Protein AF-A0A832K5A5-F1 (afdb_monomer)

Sequence (111 aa):
MRQILLSDYYKDFYDEEEMHEKKTRLNAFLITLAITGALLCPGLLYLNQQVQYARLNYRLNSLKETQEKLENENKYLQARKNYLSSLERIESIARKQLGMVPAEKVILLPE

Radius of gyration: 45.64 Å; Cα contacts (8 Å, |Δi|>4): 10; chains: 1; bounding box: 87×17×128 Å

Mean predicted aligned error: 17.26 Å

pLDDT: mean 76.06, std 10.3, range [53.75, 93.06]

Secondary structure (DSSP, 8-state):
--SHHHHHHHHHHHHHHHHHHHHHHHHHHHHHHHHHHHHHHHHHHHHHHHHHHHHHHHHHHHHHHHHHHHHHHHHHHHHHHHHHT-HHHHHHHHHHTS-PPPPS-------

Solvent-accessible surface area (backbone atoms only — not comparable to full-atom values): 6398 Å² total; per-residue (Å²): 145,78,71,69,64,58,56,56,55,51,47,56,55,52,54,50,52,54,51,53,52,50,53,52,52,51,50,52,52,51,51,53,49,48,54,53,46,64,66,50,48,58,58,56,52,51,55,54,51,53,58,53,52,51,58,52,50,53,53,51,51,55,50,51,54,50,50,53,51,52,52,51,50,50,53,49,50,51,52,51,48,51,53,69,68,26,64,68,51,53,51,46,43,36,38,74,74,66,66,50,72,86,76,93,71,88,80,82,77,82,132

Foldseek 3Di:
DPPVVPVVVVVVVVVVVVVVVVVVVVVVVVVVVVVVCVVVVVVVVVVVVVVVVVVVVVVVVVVVVVVVVVVVVVVVVVVVVCVVPPPVVVVCCCCPVVVDDDDPDDDDDDD

Structure (mmCIF, N/CA/C/O backbone):
data_AF-A0A832K5A5-F1
#
_entry.id   AF-A0A832K5A5-F1
#
loop_
_atom_site.group_PDB
_atom_site.id
_atom_site.type_symbol
_atom_site.label_atom_id
_atom_site.label_alt_id
_atom_site.label_comp_id
_atom_site.label_asym_id
_atom_site.label_entity_id
_atom_site.label_seq_id
_atom_site.pdbx_PDB_ins_code
_atom_site.Cartn_x
_atom_site.Cartn_y
_atom_site.Cartn_z
_atom_site.occupancy
_atom_site.B_iso_or_equiv
_atom_site.auth_seq_id
_atom_site.auth_comp_id
_atom_site.auth_asym_id
_atom_site.auth_atom_id
_atom_site.pdbx_PDB_model_num
ATOM 1 N N . MET A 1 1 ? 59.545 -5.110 -65.664 1.00 55.19 1 MET A N 1
ATOM 2 C CA . MET A 1 1 ? 59.509 -5.009 -64.186 1.00 55.19 1 MET A CA 1
ATOM 3 C C . MET A 1 1 ? 58.671 -3.794 -63.734 1.00 55.19 1 MET A C 1
ATOM 5 O O . MET A 1 1 ? 59.156 -2.965 -62.981 1.00 55.19 1 MET A O 1
ATOM 9 N N . ARG A 1 2 ? 57.428 -3.624 -64.235 1.00 53.75 2 ARG A N 1
ATOM 10 C CA . ARG A 1 2 ? 56.608 -2.419 -63.948 1.00 53.75 2 ARG A CA 1
ATOM 11 C C . ARG A 1 2 ? 55.080 -2.618 -63.998 1.00 53.75 2 ARG A C 1
ATOM 13 O O . ARG A 1 2 ? 54.355 -1.639 -64.075 1.00 53.75 2 ARG A O 1
ATOM 20 N N . GLN A 1 3 ? 54.594 -3.863 -63.970 1.00 57.41 3 GLN A N 1
ATOM 21 C CA . GLN A 1 3 ? 53.149 -4.166 -63.950 1.00 57.41 3 GLN A CA 1
ATOM 22 C C . GLN A 1 3 ? 52.618 -4.529 -62.555 1.00 57.41 3 GLN A C 1
ATOM 24 O O . GLN A 1 3 ? 51.418 -4.468 -62.337 1.00 57.41 3 GLN A O 1
ATOM 29 N N . ILE A 1 4 ? 53.502 -4.831 -61.599 1.00 59.78 4 ILE A N 1
ATOM 30 C CA . ILE A 1 4 ? 53.116 -5.245 -60.239 1.00 59.78 4 ILE A CA 1
ATOM 31 C C . ILE A 1 4 ? 52.618 -4.045 -59.407 1.00 59.78 4 ILE A C 1
ATOM 33 O O . ILE A 1 4 ? 51.741 -4.188 -58.572 1.00 59.78 4 ILE A O 1
ATOM 37 N N . LEU A 1 5 ? 53.093 -2.828 -59.695 1.00 64.06 5 LEU A N 1
ATOM 38 C CA . LEU A 1 5 ? 52.734 -1.643 -58.903 1.00 64.06 5 LEU A CA 1
ATOM 39 C C . LEU A 1 5 ? 51.306 -1.140 -59.138 1.00 64.06 5 LEU A C 1
ATOM 41 O O . LEU A 1 5 ? 50.759 -0.474 -58.268 1.00 64.06 5 LEU A O 1
ATOM 45 N N . LEU A 1 6 ? 50.709 -1.416 -60.302 1.00 62.41 6 LEU A N 1
ATOM 46 C CA . LEU A 1 6 ? 49.390 -0.866 -60.610 1.00 62.41 6 LEU A CA 1
ATOM 47 C C . LEU A 1 6 ? 48.264 -1.697 -59.986 1.00 62.41 6 LEU A C 1
ATOM 49 O O . LEU A 1 6 ? 47.285 -1.112 -59.544 1.00 62.41 6 LEU A O 1
ATOM 53 N N . SER A 1 7 ? 48.395 -3.032 -59.925 1.00 68.81 7 SER A N 1
ATOM 54 C CA . SER A 1 7 ? 47.356 -3.882 -59.324 1.00 68.81 7 SER A CA 1
ATOM 55 C C . SER A 1 7 ? 47.294 -3.726 -57.813 1.00 68.81 7 SER A C 1
ATOM 57 O O . SER A 1 7 ? 46.199 -3.671 -57.267 1.00 68.81 7 SER A O 1
ATOM 59 N N . ASP A 1 8 ? 48.451 -3.620 -57.157 1.00 70.00 8 ASP A N 1
ATOM 60 C CA . ASP A 1 8 ? 48.515 -3.462 -55.703 1.00 70.00 8 ASP A CA 1
ATOM 61 C C . ASP A 1 8 ? 48.017 -2.068 -55.287 1.00 70.00 8 ASP A C 1
ATOM 63 O O . ASP A 1 8 ? 47.247 -1.954 -54.340 1.00 70.00 8 ASP A O 1
ATOM 67 N N . TYR A 1 9 ? 48.322 -1.026 -56.075 1.00 66.12 9 TYR A N 1
ATOM 68 C CA . TYR A 1 9 ? 47.770 0.319 -55.870 1.00 66.12 9 TYR A CA 1
ATOM 69 C C . TYR A 1 9 ? 46.251 0.383 -56.090 1.00 66.12 9 TYR A C 1
ATOM 71 O O . TYR A 1 9 ? 45.547 1.066 -55.354 1.00 66.12 9 TYR A O 1
ATOM 79 N N . TYR A 1 10 ? 45.725 -0.335 -57.087 1.00 63.53 10 TYR A N 1
ATOM 80 C CA . TYR A 1 10 ? 44.282 -0.368 -57.341 1.00 63.53 10 TYR A CA 1
ATOM 81 C C . TYR A 1 10 ? 43.541 -1.170 -56.266 1.00 63.53 10 TYR A C 1
ATOM 83 O O . TYR A 1 10 ? 42.441 -0.804 -55.874 1.00 63.53 10 TYR A O 1
ATOM 91 N N . LYS A 1 11 ? 44.142 -2.247 -55.756 1.00 65.25 11 LYS A N 1
ATOM 92 C CA . LYS A 1 11 ? 43.523 -3.089 -54.734 1.00 65.25 11 LYS A CA 1
ATOM 93 C C . LYS A 1 11 ? 43.386 -2.370 -53.389 1.00 65.25 11 LYS A C 1
ATOM 95 O O . LYS A 1 11 ? 42.291 -2.374 -52.841 1.00 65.25 11 LYS A O 1
ATOM 100 N N . ASP A 1 12 ? 44.439 -1.697 -52.921 1.00 67.44 12 ASP A N 1
ATOM 101 C CA . ASP A 1 12 ? 44.380 -0.909 -51.680 1.00 67.44 12 ASP A CA 1
ATOM 102 C C . ASP A 1 12 ? 43.382 0.256 -51.788 1.00 67.44 12 ASP A C 1
ATOM 104 O O . ASP A 1 12 ? 42.652 0.533 -50.839 1.00 67.44 12 ASP A O 1
ATOM 108 N N . PHE A 1 13 ? 43.281 0.894 -52.962 1.00 62.34 13 PHE A N 1
ATOM 109 C CA . PHE A 1 13 ? 42.325 1.983 -53.187 1.00 62.34 13 PHE A CA 1
ATOM 110 C C . PHE A 1 13 ? 40.862 1.506 -53.115 1.00 62.34 13 PHE A C 1
ATOM 112 O O . PHE A 1 13 ? 40.025 2.175 -52.510 1.00 62.34 13 PHE A O 1
ATOM 119 N N . TYR A 1 14 ? 40.552 0.332 -53.683 1.00 64.38 14 TYR A N 1
ATOM 120 C CA . TYR A 1 14 ? 39.203 -0.249 -53.620 1.00 64.38 14 TYR A CA 1
ATOM 121 C C . TYR A 1 14 ? 38.864 -0.823 -52.235 1.00 64.38 14 TYR A C 1
ATOM 123 O O . TYR A 1 14 ? 37.732 -0.661 -51.775 1.00 64.38 14 TYR A O 1
ATOM 131 N N . ASP A 1 15 ? 39.822 -1.462 -51.556 1.00 65.38 15 ASP A N 1
ATOM 132 C CA . ASP A 1 15 ? 39.611 -2.023 -50.215 1.00 65.38 15 ASP A CA 1
ATOM 133 C C . ASP A 1 15 ? 39.422 -0.915 -49.152 1.00 65.38 15 ASP A C 1
ATOM 135 O O . ASP A 1 15 ? 38.597 -1.066 -48.243 1.00 65.38 15 ASP A O 1
ATOM 139 N N . GLU A 1 16 ? 40.118 0.226 -49.265 1.00 62.25 16 GLU A N 1
ATOM 140 C CA . GLU A 1 16 ? 39.901 1.381 -48.381 1.00 62.25 16 GLU A CA 1
ATOM 141 C C . GLU A 1 16 ? 38.534 2.049 -48.616 1.00 62.25 16 GLU A C 1
ATOM 143 O O . GLU A 1 16 ? 37.810 2.292 -47.642 1.00 62.25 16 GLU A O 1
ATOM 148 N N . GLU A 1 17 ? 38.128 2.296 -49.870 1.00 62.25 17 GLU A N 1
ATOM 149 C CA . GLU A 1 17 ? 36.812 2.882 -50.183 1.00 62.25 17 GLU A CA 1
ATOM 150 C C . GLU A 1 17 ? 35.655 2.004 -49.679 1.00 62.25 17 GLU A C 1
ATOM 152 O O . GLU A 1 17 ? 34.763 2.507 -48.984 1.00 62.25 17 GLU A O 1
ATOM 157 N N . GLU A 1 18 ? 35.688 0.687 -49.928 1.00 61.59 18 GLU A N 1
ATOM 158 C CA . GLU A 1 18 ? 34.655 -0.231 -49.429 1.00 61.59 18 GLU A CA 1
ATOM 159 C C . GLU A 1 18 ? 34.609 -0.274 -47.894 1.00 61.59 18 GLU A C 1
ATOM 161 O O . GLU A 1 18 ? 33.524 -0.346 -47.298 1.00 61.59 18 GLU A O 1
ATOM 166 N N . MET A 1 19 ? 35.765 -0.228 -47.217 1.00 59.94 19 MET A N 1
ATOM 167 C CA . MET A 1 19 ? 35.806 -0.262 -45.753 1.00 59.94 19 MET A CA 1
ATOM 168 C C . MET A 1 19 ? 35.252 1.034 -45.139 1.00 59.94 19 MET A C 1
ATOM 170 O O . MET A 1 19 ? 34.536 0.982 -44.128 1.00 59.94 19 MET A O 1
ATOM 174 N N . HIS A 1 20 ? 35.533 2.191 -45.747 1.00 59.66 20 HIS A N 1
ATOM 175 C CA . HIS A 1 20 ? 34.973 3.482 -45.342 1.00 59.66 20 HIS A CA 1
ATOM 176 C C . HIS A 1 20 ? 33.461 3.560 -45.602 1.00 59.66 20 HIS A C 1
ATOM 178 O O . HIS A 1 20 ? 32.712 4.048 -44.745 1.00 59.66 20 HIS A O 1
ATOM 184 N N . GLU A 1 21 ? 32.978 3.005 -46.715 1.00 66.19 21 GLU A N 1
ATOM 185 C CA . GLU A 1 21 ? 31.548 2.955 -47.031 1.00 66.19 21 GLU A CA 1
ATOM 186 C C . GLU A 1 21 ? 30.778 1.999 -46.098 1.00 66.19 21 GLU A C 1
ATOM 188 O O . GLU A 1 21 ? 29.700 2.326 -45.594 1.00 66.19 21 GLU A O 1
ATOM 193 N N . LYS A 1 22 ? 31.350 0.837 -45.756 1.00 66.25 22 LYS A N 1
ATOM 194 C CA . LYS A 1 22 ? 30.752 -0.077 -44.764 1.00 66.25 22 LYS A CA 1
ATOM 195 C C . LYS A 1 22 ? 30.699 0.532 -43.368 1.00 66.25 22 LYS A C 1
ATOM 197 O O . LYS A 1 22 ? 29.668 0.420 -42.702 1.00 66.25 22 LYS A O 1
ATOM 202 N N . LYS A 1 23 ? 31.778 1.177 -42.909 1.00 69.19 23 LYS A N 1
ATOM 203 C CA . LYS A 1 23 ? 31.830 1.818 -41.582 1.00 69.19 23 LYS A CA 1
ATOM 204 C C . LYS A 1 23 ? 30.813 2.950 -41.457 1.00 69.19 23 LYS A C 1
ATOM 206 O O . LYS A 1 23 ? 30.138 3.049 -40.436 1.00 69.19 23 LYS A O 1
ATOM 211 N N . THR A 1 24 ? 30.660 3.777 -42.489 1.00 73.94 24 THR A N 1
ATOM 212 C CA . THR A 1 24 ? 29.677 4.874 -42.485 1.00 73.94 24 THR A CA 1
ATOM 213 C C . THR A 1 24 ? 28.239 4.358 -42.476 1.00 73.94 24 THR A C 1
ATOM 215 O O . THR A 1 24 ? 27.424 4.855 -41.697 1.00 73.94 24 THR A O 1
ATOM 218 N N . ARG A 1 25 ? 27.935 3.302 -43.241 1.00 76.44 25 ARG A N 1
ATOM 219 C CA . ARG A 1 25 ? 26.616 2.645 -43.230 1.00 76.44 25 ARG A CA 1
ATOM 220 C C . ARG A 1 25 ? 26.305 1.964 -41.893 1.00 76.44 25 ARG A C 1
ATOM 222 O O . ARG A 1 25 ? 25.193 2.107 -41.391 1.00 76.44 25 ARG A O 1
ATOM 229 N N . LEU A 1 26 ? 27.278 1.281 -41.284 1.00 77.19 26 LEU A N 1
ATOM 230 C CA . LEU A 1 26 ? 27.138 0.683 -39.949 1.00 77.19 26 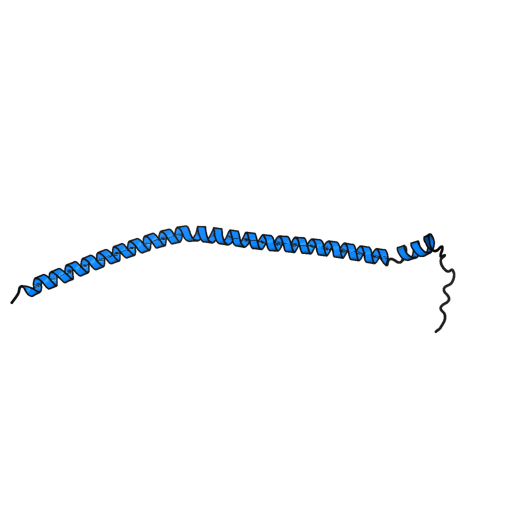LEU A CA 1
ATOM 231 C C . LEU A 1 26 ? 26.894 1.747 -38.875 1.00 77.19 26 LEU A C 1
ATOM 233 O O . LEU A 1 26 ? 25.990 1.591 -38.059 1.00 77.19 26 LEU A O 1
ATOM 237 N N . ASN A 1 27 ? 27.632 2.856 -38.908 1.00 82.31 27 ASN A N 1
ATOM 238 C CA . ASN A 1 27 ? 27.433 3.959 -37.970 1.00 82.31 27 ASN A CA 1
ATOM 239 C C . ASN A 1 27 ? 26.057 4.614 -38.152 1.00 82.31 27 ASN A C 1
ATOM 241 O O . ASN A 1 27 ? 25.379 4.880 -37.164 1.00 82.31 27 ASN A O 1
ATOM 245 N N . ALA A 1 28 ? 25.597 4.812 -39.391 1.00 83.75 28 ALA A N 1
ATOM 246 C CA . ALA A 1 28 ? 24.252 5.320 -39.665 1.00 83.75 28 ALA A CA 1
ATOM 247 C C . ALA A 1 28 ? 23.156 4.370 -39.145 1.00 83.75 28 ALA A C 1
ATOM 249 O O . ALA A 1 28 ? 22.164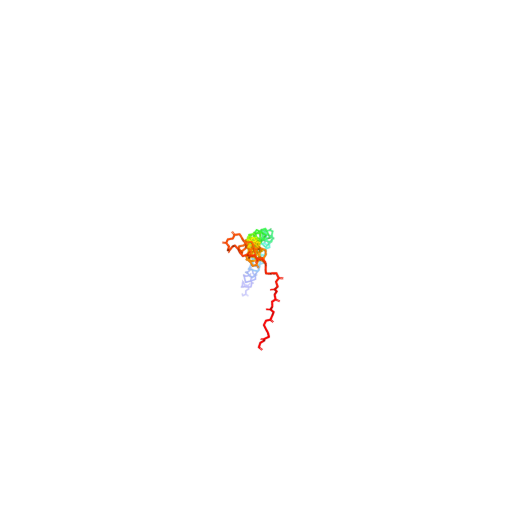 4.810 -38.558 1.00 83.75 28 ALA A O 1
ATOM 250 N N . PHE A 1 29 ? 23.354 3.058 -39.292 1.00 87.75 29 PHE A N 1
ATOM 251 C CA . PHE A 1 29 ? 22.436 2.050 -38.763 1.00 87.75 29 PHE A CA 1
ATOM 252 C C . PHE A 1 29 ? 22.421 2.028 -37.225 1.00 87.75 29 PHE A C 1
ATOM 254 O O . PHE A 1 29 ? 21.363 1.962 -36.606 1.00 87.75 29 PHE A O 1
ATOM 261 N N . LEU A 1 30 ? 23.585 2.163 -36.584 1.00 88.94 30 LEU A N 1
ATOM 262 C CA . LEU A 1 30 ? 23.691 2.242 -35.126 1.00 88.94 30 LEU A CA 1
ATOM 263 C C . LEU A 1 30 ? 23.073 3.528 -34.567 1.00 88.94 30 LEU A C 1
ATOM 265 O O . LEU A 1 30 ? 22.400 3.480 -33.541 1.00 88.94 30 LEU A O 1
ATOM 269 N N . ILE A 1 31 ? 23.246 4.665 -35.245 1.00 90.75 31 ILE A N 1
ATOM 270 C CA . ILE A 1 31 ? 22.659 5.949 -34.837 1.00 90.75 31 ILE A CA 1
ATOM 271 C C . ILE A 1 31 ? 21.131 5.900 -34.942 1.00 90.75 31 ILE A C 1
ATOM 273 O O . ILE A 1 31 ? 20.437 6.299 -34.010 1.00 90.75 31 ILE A O 1
ATOM 277 N N . THR A 1 32 ? 20.588 5.374 -36.040 1.00 89.06 32 THR A N 1
ATOM 278 C CA . THR A 1 32 ? 19.129 5.245 -36.213 1.00 89.06 32 THR A CA 1
ATOM 279 C C . THR A 1 32 ? 18.514 4.277 -35.200 1.00 89.06 32 THR A C 1
ATOM 281 O O . THR A 1 32 ? 17.465 4.577 -34.620 1.00 89.06 32 THR A O 1
ATOM 2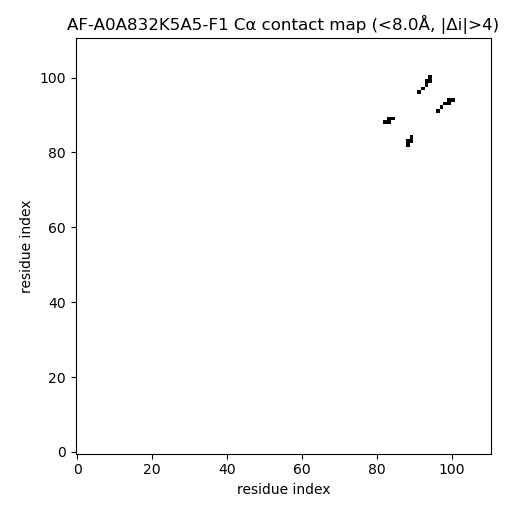84 N N . LEU A 1 33 ? 19.193 3.166 -34.899 1.00 91.44 33 LEU A N 1
ATOM 285 C CA . LEU A 1 33 ? 18.797 2.243 -33.836 1.00 91.44 33 LEU A CA 1
ATOM 286 C C . LEU A 1 33 ? 18.852 2.909 -32.452 1.00 91.44 33 LEU A C 1
ATOM 288 O O . LEU A 1 33 ? 17.920 2.759 -31.665 1.00 91.44 33 LEU A O 1
ATOM 292 N N . ALA A 1 34 ? 19.902 3.685 -32.171 1.00 91.44 34 ALA A N 1
ATOM 293 C CA . ALA A 1 34 ? 20.057 4.405 -30.911 1.00 91.44 34 ALA A CA 1
ATOM 294 C C . ALA A 1 34 ? 18.969 5.470 -30.716 1.00 91.44 34 ALA A C 1
ATOM 296 O O . ALA A 1 34 ? 18.403 5.558 -29.631 1.00 91.44 34 ALA A O 1
ATOM 297 N N . ILE A 1 35 ? 18.620 6.229 -31.759 1.00 93.06 35 ILE A N 1
ATOM 298 C CA . ILE A 1 35 ? 17.541 7.229 -31.714 1.00 93.06 35 ILE A CA 1
ATOM 299 C C . ILE A 1 35 ? 16.190 6.549 -31.467 1.00 93.06 35 ILE A C 1
ATOM 301 O O . ILE A 1 35 ? 15.422 6.983 -30.611 1.00 93.06 35 ILE A O 1
ATOM 305 N N . THR A 1 36 ? 15.916 5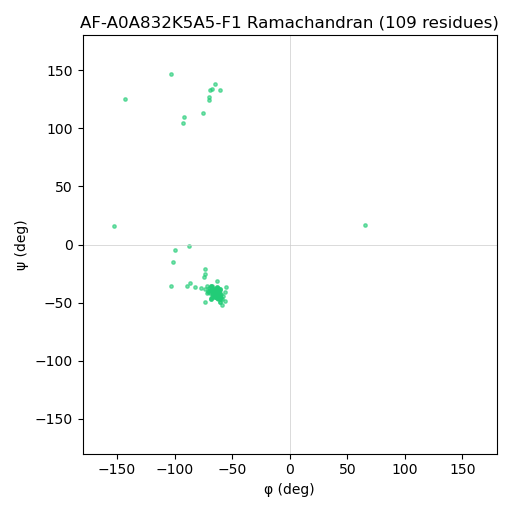.450 -32.172 1.00 89.62 36 THR A N 1
ATOM 306 C CA . THR A 1 36 ? 14.664 4.695 -32.015 1.00 89.62 36 THR A CA 1
ATOM 307 C C . THR A 1 36 ? 14.556 4.086 -30.616 1.00 89.62 36 THR A C 1
ATOM 309 O O . THR A 1 36 ? 13.519 4.196 -29.961 1.00 89.62 36 THR A O 1
ATOM 312 N N . GLY A 1 37 ? 15.648 3.502 -30.115 1.00 90.75 37 GLY A N 1
ATOM 313 C CA . GLY A 1 37 ? 15.738 2.991 -28.750 1.00 90.75 37 GLY A CA 1
ATOM 314 C C . GLY A 1 37 ? 15.570 4.095 -27.706 1.00 90.75 37 GLY A C 1
ATOM 315 O O . GLY A 1 37 ? 14.808 3.925 -26.761 1.00 90.75 37 GLY A O 1
ATOM 316 N N . ALA A 1 38 ? 16.200 5.255 -27.898 1.00 89.19 38 ALA A N 1
ATOM 317 C CA . ALA A 1 38 ? 16.073 6.400 -26.998 1.00 89.19 38 ALA A CA 1
ATOM 318 C C . ALA A 1 38 ? 14.643 6.959 -26.944 1.00 89.19 38 ALA A C 1
ATOM 320 O O . ALA A 1 38 ? 14.226 7.438 -25.892 1.00 89.19 38 ALA A O 1
ATOM 321 N N . LEU A 1 39 ? 13.877 6.864 -28.036 1.00 87.94 39 LEU A N 1
ATOM 322 C CA . LEU A 1 39 ? 12.477 7.289 -28.067 1.00 87.94 39 LEU A CA 1
ATOM 323 C C . LEU A 1 39 ? 11.536 6.280 -27.381 1.00 87.94 39 LEU A C 1
ATOM 325 O O . LEU A 1 39 ? 10.579 6.679 -26.722 1.00 87.94 39 LEU A O 1
ATOM 329 N N . LEU A 1 40 ? 11.799 4.976 -27.527 1.00 86.50 40 LEU A N 1
ATOM 330 C CA . LEU A 1 40 ? 10.924 3.902 -27.031 1.00 86.50 40 LEU A CA 1
ATOM 331 C C . LEU A 1 40 ? 11.226 3.464 -25.588 1.00 86.50 40 LEU A C 1
ATOM 333 O O . LEU A 1 40 ? 10.304 3.160 -24.826 1.00 86.50 40 LEU A O 1
ATOM 337 N N . CYS A 1 41 ? 12.497 3.451 -25.179 1.00 86.19 41 CYS A N 1
ATOM 338 C CA . CYS A 1 41 ? 12.925 3.037 -23.838 1.00 86.19 41 CYS A CA 1
ATOM 339 C C . CYS A 1 41 ? 12.254 3.809 -22.683 1.00 86.19 41 CYS A C 1
ATOM 341 O O . CYS A 1 41 ? 11.870 3.161 -21.706 1.00 86.19 41 CYS A O 1
ATOM 343 N N . PRO A 1 42 ? 12.052 5.142 -22.750 1.00 85.31 42 PRO A N 1
ATOM 344 C CA . PRO A 1 42 ? 11.412 5.890 -21.670 1.00 85.31 42 PRO A CA 1
ATOM 345 C C . PRO A 1 42 ? 9.982 5.416 -21.395 1.00 85.31 42 PRO A C 1
ATOM 347 O O . PRO A 1 42 ? 9.585 5.308 -20.237 1.00 85.31 42 PRO A O 1
ATOM 350 N N . GLY A 1 43 ? 9.224 5.070 -22.442 1.00 80.62 43 GLY A N 1
ATOM 351 C CA . GLY A 1 43 ? 7.850 4.579 -22.306 1.00 80.62 43 GLY A CA 1
ATOM 352 C C . GLY A 1 43 ? 7.782 3.221 -21.604 1.00 80.62 43 GLY A C 1
ATOM 353 O O . GLY A 1 43 ? 6.977 3.021 -20.696 1.00 80.62 43 GLY A O 1
ATOM 354 N N . LEU A 1 44 ? 8.681 2.302 -21.965 1.00 77.88 44 LEU A N 1
ATOM 355 C CA . LEU A 1 44 ? 8.780 0.989 -21.320 1.00 77.88 44 LEU A CA 1
ATOM 356 C C . LEU A 1 44 ? 9.245 1.092 -19.859 1.00 77.88 44 LEU A C 1
ATOM 358 O O . LEU A 1 44 ? 8.719 0.393 -18.990 1.00 77.88 44 LEU A O 1
ATOM 362 N N . LEU A 1 45 ? 10.190 1.990 -19.567 1.00 79.44 45 LEU A N 1
ATOM 363 C CA . LEU A 1 45 ? 10.641 2.261 -18.200 1.00 79.44 45 LEU A CA 1
ATOM 364 C C . LEU A 1 45 ? 9.526 2.863 -17.336 1.00 79.44 45 LEU A C 1
ATOM 366 O O . LEU A 1 45 ? 9.363 2.460 -16.182 1.00 79.44 45 LEU A O 1
ATOM 370 N N . TYR A 1 46 ? 8.728 3.770 -17.901 1.00 77.62 46 TYR A N 1
ATOM 371 C CA . TYR A 1 46 ? 7.594 4.388 -17.218 1.00 77.62 46 TYR A CA 1
ATOM 372 C C . TYR A 1 46 ? 6.529 3.355 -16.818 1.00 77.62 46 TYR A C 1
ATOM 374 O O . TYR A 1 46 ? 6.097 3.313 -15.664 1.00 77.62 46 TYR A O 1
ATOM 382 N N . LEU A 1 47 ? 6.166 2.455 -17.739 1.00 72.06 47 LEU A N 1
ATOM 383 C CA . LEU A 1 47 ? 5.216 1.371 -17.464 1.00 72.06 47 LEU A CA 1
ATOM 384 C C . LEU A 1 47 ? 5.723 0.426 -16.365 1.00 72.06 47 LEU A C 1
ATOM 386 O O . LEU A 1 47 ? 4.963 0.030 -15.479 1.00 72.06 47 LEU A O 1
ATOM 390 N N . ASN A 1 48 ? 7.018 0.097 -16.377 1.00 70.38 48 ASN A N 1
ATOM 391 C CA . ASN A 1 48 ? 7.620 -0.759 -15.355 1.00 70.38 48 ASN A CA 1
ATOM 392 C C . ASN A 1 48 ? 7.589 -0.095 -13.963 1.00 70.38 48 ASN A C 1
ATOM 394 O O . ASN A 1 48 ? 7.240 -0.738 -12.970 1.00 70.38 48 ASN A O 1
ATOM 398 N N . GLN A 1 49 ? 7.872 1.208 -13.882 1.00 65.00 49 GLN A N 1
ATOM 399 C CA . GLN A 1 49 ? 7.745 1.954 -12.628 1.00 65.00 49 GLN A CA 1
ATOM 400 C C . GLN A 1 49 ? 6.308 1.930 -12.099 1.00 65.00 49 GLN A C 1
ATOM 402 O O . GLN A 1 49 ? 6.094 1.640 -10.921 1.00 65.00 49 GLN A O 1
ATOM 407 N N . GLN A 1 50 ? 5.311 2.155 -12.957 1.00 69.12 50 GLN A N 1
ATOM 408 C CA . GLN A 1 50 ? 3.905 2.210 -12.550 1.00 69.12 50 GLN A CA 1
ATOM 409 C C . GLN A 1 50 ? 3.417 0.889 -11.921 1.00 69.12 50 GLN A C 1
ATOM 411 O O . GLN A 1 50 ? 2.708 0.901 -10.912 1.00 69.12 50 GLN A O 1
ATOM 416 N N . VAL A 1 51 ? 3.867 -0.258 -12.444 1.00 64.94 51 VAL A N 1
ATOM 417 C CA . VAL A 1 51 ? 3.557 -1.586 -11.882 1.00 64.94 51 VAL A CA 1
ATOM 418 C C . VAL A 1 51 ? 4.202 -1.794 -10.506 1.00 64.94 51 VAL A C 1
ATOM 420 O O . VAL A 1 51 ? 3.597 -2.418 -9.628 1.00 64.94 51 VAL A O 1
ATOM 423 N N . GLN A 1 52 ? 5.409 -1.270 -10.283 1.00 61.34 52 GLN A N 1
ATOM 424 C CA . GLN A 1 52 ? 6.079 -1.357 -8.983 1.00 61.34 52 GLN A CA 1
ATOM 425 C C . GLN A 1 52 ? 5.413 -0.455 -7.936 1.00 61.34 52 GLN A C 1
ATOM 427 O O . GLN A 1 52 ? 5.164 -0.904 -6.814 1.00 61.34 52 GLN A O 1
ATOM 432 N N . TYR A 1 53 ? 5.027 0.766 -8.319 1.00 61.97 53 TYR A N 1
ATOM 433 C CA . TYR A 1 53 ? 4.279 1.677 -7.449 1.00 61.97 53 TYR A CA 1
ATOM 434 C C . TYR A 1 53 ? 2.916 1.111 -7.046 1.00 61.97 53 TYR A C 1
ATOM 436 O O . TYR A 1 53 ? 2.531 1.225 -5.882 1.00 61.97 53 TYR A O 1
ATOM 444 N N . ALA A 1 54 ? 2.211 0.435 -7.961 1.00 61.69 54 ALA A N 1
ATOM 445 C CA . ALA A 1 54 ? 0.942 -0.212 -7.643 1.00 61.69 54 ALA A CA 1
ATOM 446 C C . ALA A 1 54 ? 1.109 -1.278 -6.546 1.00 61.69 54 ALA A C 1
ATOM 448 O O . ALA A 1 54 ? 0.401 -1.246 -5.540 1.00 61.69 54 ALA A O 1
ATOM 449 N N . ARG A 1 55 ? 2.089 -2.185 -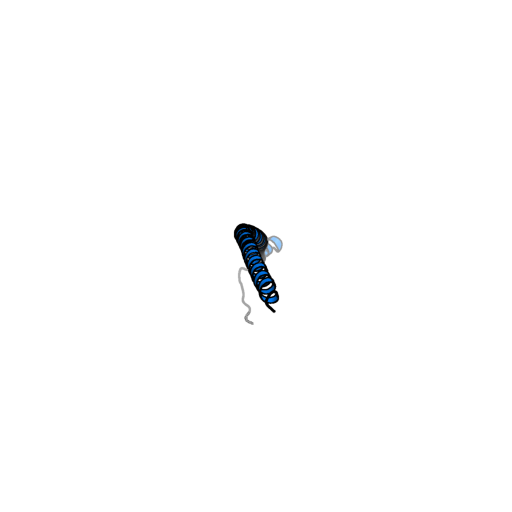6.679 1.00 62.88 55 ARG A N 1
ATOM 450 C CA . ARG A 1 55 ? 2.337 -3.235 -5.670 1.00 62.88 55 ARG A CA 1
ATOM 451 C C . ARG A 1 55 ? 2.752 -2.664 -4.314 1.00 62.88 55 ARG A C 1
ATOM 453 O O . ARG A 1 55 ? 2.362 -3.212 -3.283 1.00 62.88 55 ARG A O 1
ATOM 460 N N . LEU A 1 56 ? 3.525 -1.579 -4.306 1.00 66.38 56 LEU A N 1
ATOM 461 C CA . LEU A 1 56 ? 3.955 -0.925 -3.072 1.00 66.38 56 LEU A CA 1
ATOM 462 C C . LEU A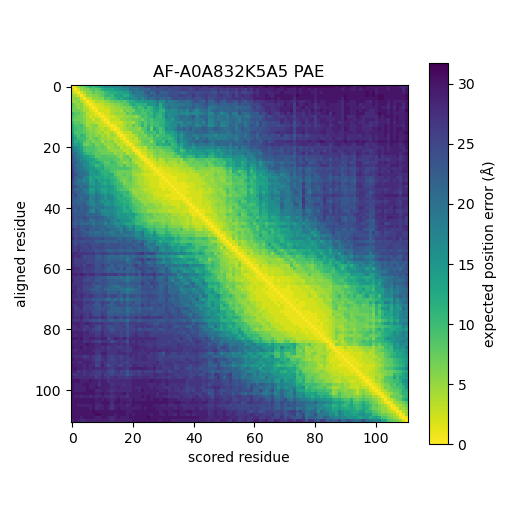 1 56 ? 2.784 -0.233 -2.357 1.00 66.38 56 LEU A C 1
ATOM 464 O O . LEU A 1 56 ? 2.629 -0.400 -1.148 1.00 66.38 56 LEU A O 1
ATOM 468 N N . ASN A 1 57 ? 1.910 0.449 -3.103 1.00 69.00 57 ASN A N 1
ATOM 469 C CA . ASN A 1 57 ? 0.698 1.060 -2.551 1.00 69.00 57 ASN A CA 1
ATOM 470 C C . ASN A 1 57 ? -0.284 0.025 -1.997 1.00 69.00 57 ASN A C 1
ATOM 472 O O . ASN A 1 57 ? -0.863 0.252 -0.940 1.00 69.00 57 ASN A O 1
ATOM 476 N N . TYR A 1 58 ? -0.437 -1.135 -2.644 1.00 66.06 58 TYR A N 1
ATOM 477 C CA . TYR A 1 58 ? -1.270 -2.212 -2.096 1.00 66.06 58 TYR A CA 1
ATOM 478 C C . TYR A 1 58 ? -0.764 -2.698 -0.737 1.00 66.06 58 TYR A C 1
ATOM 480 O O . TYR A 1 58 ? -1.554 -2.864 0.192 1.00 66.06 58 TYR A O 1
ATOM 488 N N . ARG A 1 59 ? 0.555 -2.872 -0.589 1.00 69.44 59 ARG A N 1
ATOM 489 C CA . ARG A 1 59 ? 1.151 -3.264 0.695 1.00 69.44 59 ARG A CA 1
ATOM 490 C C . ARG A 1 59 ? 0.956 -2.186 1.756 1.00 69.44 59 ARG A C 1
ATOM 492 O O . ARG A 1 59 ? 0.523 -2.512 2.856 1.00 69.44 59 ARG A O 1
ATOM 499 N N . LEU A 1 60 ? 1.189 -0.919 1.416 1.00 74.19 60 LEU A N 1
ATOM 500 C CA . LEU A 1 60 ? 0.958 0.202 2.330 1.00 74.19 60 LEU A CA 1
ATOM 501 C C . LEU A 1 60 ? -0.503 0.303 2.779 1.00 74.19 60 LEU A C 1
ATOM 503 O O . LEU A 1 60 ? -0.759 0.426 3.973 1.00 74.19 60 LEU A O 1
ATOM 507 N N . ASN A 1 61 ? -1.453 0.188 1.851 1.00 73.88 61 ASN A N 1
ATOM 508 C CA . ASN A 1 61 ? -2.876 0.248 2.175 1.00 73.88 61 ASN A CA 1
ATOM 509 C C . ASN A 1 61 ? -3.304 -0.926 3.060 1.00 73.88 61 ASN A C 1
ATOM 511 O O . ASN A 1 61 ? -3.967 -0.705 4.067 1.00 73.88 61 ASN A O 1
ATOM 515 N N . SER A 1 62 ? -2.858 -2.150 2.753 1.00 75.56 62 SER A N 1
ATOM 516 C CA . SER A 1 62 ? -3.153 -3.322 3.589 1.00 75.56 62 SER A CA 1
ATOM 517 C C . SER A 1 62 ? -2.578 -3.200 5.005 1.00 75.56 62 SER A C 1
ATOM 519 O O . SER A 1 62 ? -3.225 -3.578 5.983 1.00 75.56 62 SER A O 1
ATOM 521 N N . LEU A 1 63 ? -1.379 -2.623 5.133 1.00 79.00 63 LEU A N 1
ATOM 522 C CA . LEU A 1 63 ? -0.726 -2.430 6.421 1.00 79.00 63 LEU A CA 1
ATOM 523 C C . LEU A 1 63 ? -1.428 -1.343 7.239 1.00 79.00 63 LEU A C 1
ATOM 525 O O . LEU A 1 63 ? -1.654 -1.530 8.432 1.00 79.00 63 LEU A O 1
ATOM 529 N N . LYS A 1 64 ? -1.838 -0.249 6.589 1.00 81.56 64 LYS A N 1
ATOM 530 C CA . LYS A 1 64 ? -2.607 0.833 7.211 1.00 81.56 64 LYS A CA 1
ATOM 531 C C . LYS A 1 64 ? -3.971 0.349 7.702 1.00 81.56 64 LYS A C 1
ATOM 533 O O . LYS A 1 64 ? -4.343 0.632 8.834 1.00 81.56 64 LYS A O 1
ATOM 538 N N . GLU A 1 65 ? -4.673 -0.440 6.894 1.00 83.62 65 GLU A N 1
ATOM 539 C CA . GLU A 1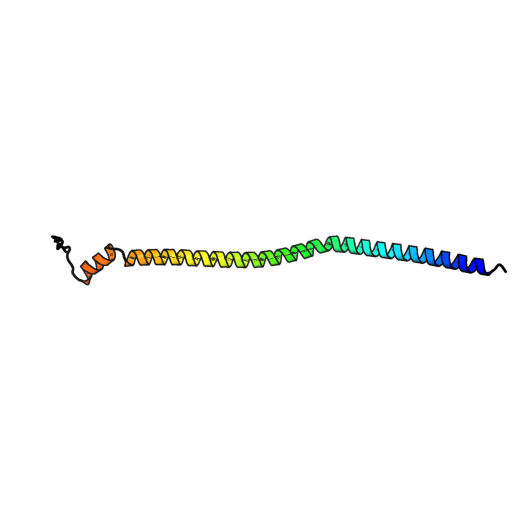 65 ? -5.964 -1.018 7.280 1.00 83.62 65 GLU A CA 1
ATOM 540 C C . GLU A 1 65 ? -5.817 -1.994 8.461 1.00 83.62 65 GLU A C 1
ATOM 542 O O . GLU A 1 65 ? -6.644 -2.022 9.372 1.00 83.62 65 GLU A O 1
ATOM 547 N N . THR A 1 66 ? -4.727 -2.767 8.485 1.00 83.75 66 THR A N 1
ATOM 548 C CA . THR A 1 66 ? -4.415 -3.674 9.600 1.00 83.75 66 THR A CA 1
ATOM 549 C C . THR A 1 66 ? -4.108 -2.900 10.882 1.00 83.75 66 THR A C 1
ATOM 551 O O . THR A 1 66 ? -4.615 -3.249 11.947 1.00 83.75 66 THR A O 1
ATOM 554 N N . GLN A 1 67 ? -3.324 -1.824 10.785 1.00 87.00 67 GLN A N 1
ATOM 555 C CA . GLN A 1 67 ? -3.012 -0.949 11.914 1.00 87.00 67 GLN A CA 1
ATOM 556 C C . GLN A 1 67 ? -4.277 -0.315 12.499 1.00 87.00 67 GLN A C 1
ATOM 558 O O . GLN A 1 67 ? -4.461 -0.331 13.713 1.00 87.00 67 GLN A O 1
ATOM 563 N N . GLU A 1 68 ? -5.169 0.190 11.649 1.00 87.69 68 GLU A N 1
ATOM 564 C CA . GLU A 1 68 ? -6.416 0.821 12.081 1.00 87.69 68 GLU A CA 1
ATOM 565 C C . GLU A 1 68 ? -7.357 -0.180 12.772 1.00 87.69 68 GLU A C 1
ATOM 567 O O . GLU A 1 68 ? -7.946 0.131 13.811 1.00 87.69 68 GLU A O 1
ATOM 572 N N . LYS A 1 69 ? -7.441 -1.420 12.267 1.00 90.62 69 LYS A N 1
ATOM 573 C CA . LYS A 1 69 ? -8.182 -2.507 12.932 1.00 90.62 69 LYS A CA 1
ATOM 574 C C . LYS A 1 69 ? -7.617 -2.815 14.317 1.00 90.62 69 LYS A C 1
ATOM 576 O O . LYS A 1 69 ? -8.376 -2.841 15.283 1.00 90.62 69 LYS A O 1
ATOM 581 N N . LEU A 1 70 ? -6.299 -2.987 14.423 1.00 87.44 70 LEU A N 1
ATOM 582 C CA . LEU A 1 70 ? -5.615 -3.256 15.693 1.00 87.44 70 LEU A CA 1
ATOM 583 C C . LEU A 1 70 ? -5.787 -2.114 16.700 1.00 87.44 70 LEU A C 1
ATOM 585 O O . LEU A 1 70 ? -5.993 -2.361 17.887 1.00 87.44 70 LEU A O 1
ATOM 589 N N . GLU A 1 71 ? -5.724 -0.863 16.250 1.00 90.31 71 GLU A N 1
ATOM 590 C CA . GLU A 1 71 ? -5.897 0.297 17.123 1.00 90.31 71 GLU A CA 1
ATOM 591 C C . GLU A 1 71 ? -7.332 0.388 17.659 1.00 90.31 71 GLU A C 1
ATOM 593 O O . GLU A 1 71 ? -7.538 0.620 18.854 1.00 90.31 71 GLU A O 1
ATOM 598 N N . ASN A 1 72 ? -8.326 0.146 16.803 1.00 89.62 72 ASN A N 1
ATOM 599 C CA . ASN A 1 72 ? -9.729 0.105 17.207 1.00 89.62 72 ASN A CA 1
ATOM 600 C C . ASN A 1 72 ? -10.015 -1.050 18.172 1.00 89.62 72 ASN A C 1
ATOM 602 O O . ASN A 1 72 ? -10.707 -0.856 19.173 1.00 89.62 72 ASN A O 1
ATOM 606 N N . GLU A 1 73 ? -9.451 -2.229 17.919 1.00 90.00 73 GLU A N 1
ATOM 607 C CA . GLU A 1 73 ? -9.594 -3.382 18.805 1.00 90.00 73 GLU A CA 1
ATOM 608 C C . GLU A 1 73 ? -8.950 -3.119 20.171 1.00 90.00 73 GLU A C 1
ATOM 610 O O . GLU A 1 73 ? -9.558 -3.387 21.206 1.00 90.00 73 GLU A O 1
ATOM 615 N N . ASN A 1 74 ? -7.772 -2.495 20.202 1.00 91.50 74 ASN A N 1
ATOM 616 C CA . ASN A 1 74 ? -7.117 -2.113 21.449 1.00 91.50 74 ASN A CA 1
ATOM 617 C C . ASN A 1 74 ? -7.950 -1.093 22.242 1.00 91.50 74 ASN A C 1
ATOM 619 O O . ASN A 1 74 ? -8.195 -1.289 23.433 1.00 91.50 74 ASN A O 1
ATOM 623 N N . LYS A 1 75 ? -8.471 -0.048 21.582 1.00 90.88 75 LYS A N 1
ATOM 624 C CA . LYS A 1 75 ? -9.376 0.928 22.214 1.00 90.88 75 LYS A CA 1
ATOM 625 C C . LYS A 1 75 ? -10.622 0.251 22.786 1.00 90.88 75 LYS A C 1
ATOM 627 O O . LYS A 1 75 ? -11.001 0.523 23.925 1.00 90.88 75 LYS A O 1
ATOM 632 N N . TYR A 1 76 ? -11.228 -0.666 22.032 1.00 91.25 76 TYR A N 1
ATOM 633 C CA . TYR A 1 76 ? -12.381 -1.436 22.492 1.00 91.25 76 TYR A CA 1
ATOM 634 C C . TYR A 1 76 ? -12.042 -2.305 23.710 1.00 91.25 76 TYR A C 1
ATOM 636 O O . TYR A 1 76 ? -12.765 -2.283 24.708 1.00 91.25 76 TYR A O 1
ATOM 644 N N . LEU A 1 77 ? -10.926 -3.033 23.670 1.00 87.88 77 LEU A N 1
ATOM 645 C CA . LEU A 1 77 ? -10.478 -3.885 24.769 1.00 87.88 77 LEU A CA 1
ATOM 646 C C . LEU A 1 77 ? -10.121 -3.072 26.017 1.00 87.88 77 LEU A C 1
ATOM 648 O O . LEU A 1 77 ? -10.475 -3.482 27.122 1.00 87.88 77 LEU A O 1
ATOM 652 N N . GLN A 1 78 ? -9.492 -1.904 25.870 1.00 88.00 78 GLN A N 1
ATOM 653 C CA . GLN A 1 78 ? -9.244 -0.990 26.986 1.00 88.00 78 GLN A CA 1
ATOM 654 C C . GLN A 1 78 ? -10.546 -0.481 27.600 1.00 88.00 78 GLN A C 1
ATOM 656 O O . GLN A 1 78 ? -10.699 -0.533 28.819 1.00 88.00 78 GLN A O 1
ATOM 661 N N . ALA A 1 79 ? -11.510 -0.054 26.782 1.00 86.19 79 ALA A N 1
ATOM 662 C CA . ALA A 1 79 ? -12.819 0.364 27.272 1.00 86.19 79 ALA A CA 1
ATOM 663 C C . ALA A 1 79 ? -13.533 -0.783 28.006 1.00 86.19 79 ALA A C 1
ATOM 665 O O . ALA A 1 79 ? -14.073 -0.590 29.095 1.00 86.19 79 ALA A O 1
ATOM 666 N N . ARG A 1 80 ? -13.471 -2.004 27.458 1.00 84.56 80 ARG A N 1
ATOM 667 C CA . ARG A 1 80 ? -14.042 -3.208 28.075 1.00 84.56 80 ARG A CA 1
ATOM 668 C C . ARG A 1 80 ? -13.367 -3.533 29.402 1.00 84.56 80 ARG A C 1
ATOM 670 O O . ARG A 1 80 ? -14.063 -3.821 30.370 1.00 84.56 80 ARG A O 1
ATOM 677 N N . LYS A 1 81 ? -12.036 -3.470 29.459 1.00 85.56 81 LYS A N 1
ATOM 678 C CA . LYS A 1 81 ? -11.261 -3.671 30.685 1.00 85.56 81 LYS A CA 1
ATOM 679 C C . LYS A 1 81 ? -11.673 -2.653 31.739 1.00 85.56 81 LYS A C 1
ATOM 681 O O . LYS A 1 81 ? -12.052 -3.064 32.827 1.00 85.56 81 LYS A O 1
ATOM 686 N N . ASN A 1 82 ? -11.677 -1.370 31.387 1.00 82.50 82 ASN A N 1
ATOM 687 C CA . ASN A 1 82 ? -12.040 -0.284 32.293 1.00 82.50 82 ASN A CA 1
ATOM 688 C C . ASN A 1 82 ? -13.475 -0.422 32.803 1.00 82.50 82 ASN A C 1
ATOM 690 O O . ASN A 1 82 ? -13.718 -0.193 33.979 1.00 82.50 82 ASN A O 1
ATOM 694 N N . TYR A 1 83 ? -14.412 -0.847 31.952 1.00 80.38 83 TYR A N 1
ATOM 695 C CA . TYR A 1 83 ? -15.786 -1.145 32.356 1.00 80.38 83 TYR A CA 1
ATOM 696 C C . TYR A 1 83 ? -15.872 -2.356 33.295 1.00 80.38 83 TYR A C 1
ATOM 698 O O . TYR A 1 83 ? -16.601 -2.338 34.282 1.00 80.38 83 TYR A O 1
ATOM 706 N N . LEU A 1 84 ? -15.131 -3.429 33.008 1.00 76.44 84 LEU A N 1
ATOM 707 C CA . LEU A 1 84 ? -15.126 -4.627 33.846 1.00 76.44 84 LEU A CA 1
ATOM 708 C C . LEU A 1 84 ? -14.489 -4.372 35.214 1.00 76.44 84 LEU A C 1
ATOM 710 O O . LEU A 1 84 ? -14.976 -4.925 36.201 1.00 76.44 84 LEU A O 1
ATOM 714 N N . SER A 1 85 ? -13.445 -3.541 35.256 1.00 75.50 85 SER A N 1
ATOM 715 C CA . SER A 1 85 ? -12.754 -3.112 36.470 1.00 75.50 85 SER A CA 1
ATOM 716 C C . SER A 1 85 ? -13.370 -1.874 37.116 1.00 75.50 85 SER A C 1
ATOM 718 O O . SER A 1 85 ? -12.840 -1.410 38.124 1.00 75.50 85 SER A O 1
ATOM 720 N N . SER A 1 86 ? -14.429 -1.290 36.543 1.00 80.31 86 SER A N 1
ATOM 721 C CA . SER A 1 86 ? -15.008 -0.078 37.109 1.00 80.31 86 SER A CA 1
ATOM 722 C C . SER A 1 86 ? -15.635 -0.407 38.455 1.00 80.31 86 SER A C 1
ATOM 724 O O . SER A 1 86 ? -16.370 -1.390 38.613 1.00 80.31 86 SER A O 1
ATOM 726 N N . LEU A 1 87 ? -15.341 0.446 39.434 1.00 73.75 87 LEU A N 1
ATOM 727 C CA . LEU A 1 87 ? -15.902 0.338 40.773 1.00 73.75 87 LEU A CA 1
ATOM 728 C C . LEU A 1 87 ? -17.434 0.331 40.715 1.00 73.75 87 LEU A C 1
ATOM 730 O O . LEU A 1 87 ? -18.063 -0.447 41.414 1.00 73.75 87 LEU A O 1
ATOM 734 N N . GLU A 1 88 ? -18.022 1.102 39.800 1.00 74.50 88 GLU A N 1
ATOM 735 C CA . GLU A 1 88 ? -19.465 1.166 39.567 1.00 74.50 88 GLU A CA 1
ATOM 736 C C . GLU A 1 88 ? -20.070 -0.191 39.179 1.00 74.50 88 GLU A C 1
ATOM 738 O O . GLU A 1 88 ? -21.113 -0.584 39.705 1.00 74.50 88 GLU A O 1
ATOM 743 N N . ARG A 1 89 ? -19.410 -0.965 38.304 1.00 76.94 89 ARG A N 1
ATOM 744 C CA . ARG A 1 89 ? -19.886 -2.309 37.960 1.00 76.94 89 ARG A CA 1
ATOM 745 C C . ARG A 1 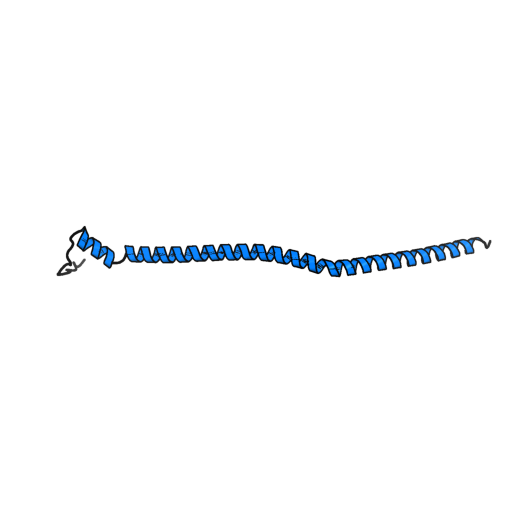89 ? -19.768 -3.248 39.154 1.00 76.94 89 ARG A C 1
ATOM 747 O O . ARG A 1 89 ? -20.722 -3.980 39.425 1.00 76.94 89 ARG A O 1
ATOM 754 N N . ILE A 1 90 ? -18.630 -3.219 39.850 1.00 80.38 90 ILE A N 1
ATOM 755 C CA . ILE A 1 90 ? -18.374 -4.038 41.045 1.00 80.38 90 ILE A CA 1
ATOM 756 C C . ILE A 1 90 ? -19.423 -3.740 42.119 1.00 80.38 90 ILE A C 1
ATOM 758 O O . ILE A 1 90 ? -20.037 -4.657 42.652 1.00 80.38 90 ILE A O 1
ATOM 762 N N . GLU A 1 91 ? -19.696 -2.467 42.374 1.00 76.31 91 GLU A N 1
ATOM 763 C CA . GLU A 1 91 ? -20.674 -2.002 43.349 1.00 76.31 91 GLU A CA 1
ATOM 764 C C . GLU A 1 91 ? -22.109 -2.338 42.915 1.00 76.31 91 GLU A C 1
ATOM 766 O O . GLU A 1 91 ? -22.932 -2.726 43.743 1.00 76.31 91 GLU A O 1
ATOM 771 N N . SER A 1 92 ? -22.412 -2.290 41.610 1.00 80.56 92 SER A N 1
ATOM 772 C CA . SER A 1 92 ? -23.708 -2.745 41.091 1.00 80.56 92 SER A CA 1
ATOM 773 C C . SER A 1 92 ? -23.914 -4.247 41.292 1.00 80.56 92 SER A C 1
ATOM 775 O O . SER A 1 92 ? -25.013 -4.656 41.658 1.00 80.56 92 SER A O 1
ATOM 777 N N . ILE A 1 93 ? -22.875 -5.068 41.099 1.00 81.56 93 ILE A N 1
ATOM 778 C CA . ILE A 1 93 ? -22.926 -6.515 41.340 1.00 81.56 93 ILE A CA 1
ATOM 779 C C . ILE A 1 93 ? -23.056 -6.774 42.844 1.00 81.56 93 ILE A C 1
ATOM 781 O O . ILE A 1 93 ? -23.942 -7.521 43.258 1.00 81.56 93 ILE A O 1
ATOM 785 N N . ALA A 1 94 ? -22.247 -6.099 43.663 1.00 81.19 94 ALA A N 1
ATOM 786 C CA . ALA A 1 94 ? -22.292 -6.193 45.117 1.00 81.19 94 ALA A CA 1
ATOM 787 C C . ALA A 1 94 ? -23.690 -5.863 45.660 1.00 81.1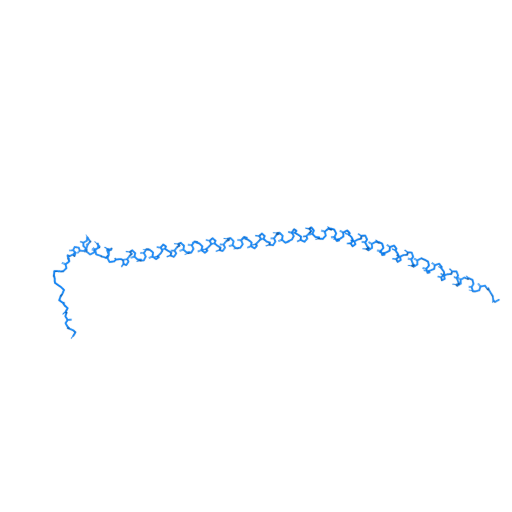9 94 ALA A C 1
ATOM 789 O O . ALA A 1 94 ? -24.263 -6.654 46.403 1.00 81.19 94 ALA A O 1
ATOM 790 N N . ARG A 1 95 ? -24.295 -4.752 45.226 1.00 82.06 95 ARG A N 1
ATOM 791 C CA . ARG A 1 95 ? -25.633 -4.342 45.678 1.00 82.06 95 ARG A CA 1
ATOM 792 C C . ARG A 1 95 ? -26.756 -5.192 45.092 1.00 82.06 95 ARG A C 1
ATOM 794 O O . ARG A 1 95 ? -27.634 -5.626 45.827 1.00 82.06 95 ARG A O 1
ATOM 801 N N . LYS A 1 96 ? -26.770 -5.410 43.772 1.00 82.94 96 LYS A N 1
ATOM 802 C CA . LYS A 1 96 ? -27.929 -6.002 43.074 1.00 82.94 96 LYS A CA 1
ATOM 803 C C . LYS A 1 96 ? -27.928 -7.525 43.062 1.00 82.94 96 LYS A C 1
ATOM 805 O O . LYS A 1 96 ? -29.001 -8.113 43.049 1.00 82.94 96 LYS A O 1
ATOM 810 N N . GLN A 1 97 ? -26.756 -8.154 43.006 1.00 83.38 97 GLN A N 1
ATOM 811 C CA . GLN A 1 97 ? -26.646 -9.614 42.911 1.00 83.38 97 GLN A CA 1
ATOM 812 C C . GLN A 1 97 ? -26.261 -10.244 44.248 1.00 83.38 97 GLN A C 1
ATOM 814 O O . GLN A 1 97 ? -26.748 -11.322 44.566 1.00 83.38 97 GLN A O 1
ATOM 819 N N . LEU A 1 98 ? -25.416 -9.571 45.034 1.00 81.75 98 LEU A N 1
ATOM 820 C CA . LEU A 1 98 ? -24.947 -10.081 46.326 1.00 81.75 98 LEU A CA 1
ATOM 821 C C . LEU A 1 98 ? -25.694 -9.476 47.525 1.00 81.75 98 LEU A C 1
ATOM 823 O O . LEU A 1 98 ? -25.457 -9.894 48.654 1.00 81.75 98 LEU A O 1
ATOM 827 N N . GLY A 1 99 ? -26.589 -8.504 47.302 1.00 82.88 99 GLY A N 1
ATOM 828 C CA . GLY A 1 99 ? -27.378 -7.866 48.362 1.00 82.88 99 GLY A CA 1
ATOM 829 C C . GLY A 1 99 ? -26.547 -7.067 49.372 1.00 82.88 99 GLY A C 1
ATOM 830 O O . GLY A 1 99 ? -27.027 -6.771 50.463 1.00 82.88 99 GLY A O 1
ATOM 831 N N . MET A 1 100 ? -25.298 -6.731 49.038 1.00 79.94 100 MET A N 1
ATOM 832 C CA . MET A 1 100 ? -24.405 -5.989 49.920 1.00 79.94 100 MET A CA 1
ATOM 833 C C . MET A 1 100 ? -24.888 -4.547 50.081 1.00 79.94 100 MET A C 1
ATOM 835 O O . MET A 1 100 ? -25.171 -3.850 49.105 1.00 79.94 100 MET A O 1
ATOM 839 N N . VAL A 1 101 ? -24.932 -4.086 51.326 1.00 79.06 101 VAL A N 1
ATOM 840 C CA . VAL A 1 101 ? -25.254 -2.705 51.700 1.00 79.06 101 VAL A CA 1
ATOM 841 C C . VAL A 1 101 ? -23.979 -1.944 52.073 1.00 79.06 101 VAL A C 1
ATOM 843 O O . VAL A 1 101 ? -23.036 -2.552 52.585 1.00 79.06 101 VAL A O 1
ATOM 846 N N . PRO A 1 102 ? -23.908 -0.630 51.793 1.00 73.12 102 PRO A N 1
ATOM 847 C CA . PRO A 1 102 ? -22.744 0.177 52.143 1.00 73.12 102 PRO A CA 1
ATOM 848 C C . PRO A 1 102 ? -22.522 0.167 53.660 1.00 73.12 102 PRO A C 1
ATOM 850 O O . PRO A 1 102 ? -23.462 0.343 54.433 1.00 73.12 102 PRO A O 1
ATOM 853 N N . ALA A 1 103 ? -21.277 -0.056 54.082 1.00 73.00 103 ALA A N 1
ATOM 854 C CA . ALA A 1 103 ? -20.921 -0.079 55.494 1.00 73.00 103 ALA A CA 1
ATOM 855 C C . ALA A 1 103 ? -21.012 1.333 56.093 1.00 73.00 103 ALA A C 1
ATOM 857 O O . ALA A 1 103 ? -20.391 2.268 55.594 1.00 73.00 103 ALA A O 1
ATOM 858 N N . GLU A 1 104 ? -21.760 1.476 57.185 1.00 72.00 104 GLU A N 1
ATOM 859 C CA . GLU A 1 104 ? -21.997 2.760 57.860 1.00 72.00 104 GLU A CA 1
ATOM 860 C C . GLU A 1 104 ? -20.763 3.257 58.643 1.00 72.00 104 GLU A C 1
ATOM 862 O O . GLU A 1 104 ? -20.606 4.453 58.886 1.00 72.00 104 GLU A O 1
ATOM 867 N N . LYS A 1 105 ? -19.841 2.347 58.992 1.00 67.38 105 LYS A N 1
ATOM 868 C CA . LYS A 1 105 ? -18.541 2.648 59.608 1.00 67.38 105 LYS A CA 1
ATOM 869 C C . LYS A 1 105 ? -17.456 1.716 59.084 1.00 67.38 105 LYS A C 1
ATOM 871 O O . LYS A 1 105 ? -17.565 0.499 59.201 1.00 67.38 105 LYS A O 1
ATOM 876 N N . VAL A 1 106 ? -16.378 2.305 58.573 1.00 70.12 106 VAL A N 1
ATOM 877 C CA . VAL A 1 106 ? -15.145 1.593 58.223 1.00 70.12 106 VAL A CA 1
ATOM 878 C C . VAL A 1 106 ? -14.215 1.663 59.430 1.00 70.12 106 VAL A C 1
ATOM 880 O O . VAL A 1 106 ? -13.658 2.717 59.726 1.00 70.12 106 VAL A O 1
ATOM 883 N N . ILE A 1 107 ? -14.091 0.560 60.167 1.00 74.88 107 ILE A N 1
ATOM 884 C CA . ILE A 1 107 ? -13.133 0.445 61.270 1.00 74.88 107 ILE A CA 1
ATOM 885 C C . ILE A 1 107 ? -11.854 -0.149 60.684 1.00 74.88 107 ILE A C 1
ATOM 887 O O . ILE A 1 107 ? -11.834 -1.312 60.287 1.00 74.88 107 ILE A O 1
ATOM 891 N N . LEU A 1 108 ? -10.807 0.668 60.592 1.00 74.56 108 LEU A N 1
ATOM 892 C CA . LEU A 1 108 ? -9.474 0.214 60.209 1.00 74.56 108 LEU A CA 1
ATOM 893 C C . LEU A 1 108 ? -8.864 -0.508 61.413 1.00 74.56 108 LEU A C 1
ATOM 895 O O . LEU A 1 108 ? -8.638 0.106 62.456 1.00 74.56 108 LEU A O 1
ATOM 899 N N . LEU A 1 109 ? -8.652 -1.816 61.284 1.00 68.94 109 LEU A N 1
ATOM 900 C CA . LEU A 1 109 ? -7.898 -2.591 62.265 1.00 68.94 109 LEU A CA 1
ATOM 901 C C . LEU A 1 109 ? -6.421 -2.171 62.169 1.00 68.94 109 LEU A C 1
ATOM 903 O O . LEU A 1 109 ? -5.879 -2.209 61.062 1.00 68.94 109 LEU A O 1
ATOM 907 N N . PRO A 1 110 ? -5.781 -1.736 63.270 1.00 63.75 110 PRO A N 1
ATOM 908 C CA . PRO A 1 110 ? -4.334 -1.564 63.289 1.00 63.75 110 PRO A CA 1
ATOM 909 C C . PRO A 1 110 ? -3.669 -2.936 63.114 1.00 63.75 110 PRO A C 1
ATOM 911 O O . PRO A 1 110 ? -4.164 -3.921 63.667 1.00 63.75 110 PRO A O 1
ATOM 914 N N . GLU A 1 111 ? -2.607 -2.977 62.306 1.00 62.41 111 GLU A N 1
ATOM 915 C CA . GLU A 1 111 ? -1.818 -4.190 62.036 1.00 62.41 111 GLU A CA 1
ATOM 916 C C . GLU A 1 111 ? -1.190 -4.802 63.293 1.00 62.41 111 GLU A C 1
ATOM 918 O O . GLU A 1 111 ? -0.776 -4.031 64.194 1.00 62.41 111 GLU A O 1
#